Protein AF-A0A9D3M7L4-F1 (afdb_monomer_lite)

Organism: Anguilla anguilla (NCBI:txid7936)

InterPro domains:
  IPR022189 Smoothelin [PF12510] (7-40)
  IPR022189 Smoothelin [PF12510] (75-118)

Secondary structure (DSSP, 8-state):
---HHHHTS-HHHHHHHHHH---HHHHHHHHHHHHHHHHHHHHHHHHHHHHHS-HHHHHHHHHHHHHHHHHHHHHHHHHHHHHH---HHHHHHHHHH--SHHHHHHHHHHHHHHHHHHHHHHHHHHHTS-----------------------------------------

Structure (mmCIF, N/CA/C/O backbone):
data_AF-A0A9D3M7L4-F1
#
_entry.id   AF-A0A9D3M7L4-F1
#
loop_
_atom_site.group_PDB
_atom_site.id
_atom_site.type_symbol
_atom_site.label_atom_id
_atom_site.label_alt_id
_atom_site.label_comp_id
_atom_site.label_asym_id
_atom_site.label_entity_id
_atom_site.label_seq_id
_atom_site.pdbx_PDB_ins_code
_atom_site.Cartn_x
_atom_site.Cartn_y
_atom_site.Cartn_z
_atom_site.occupancy
_atom_site.B_iso_or_equiv
_atom_site.auth_seq_id
_atom_site.auth_comp_id
_atom_site.auth_asym_id
_atom_site.auth_atom_id
_atom_site.pdbx_PDB_model_num
ATOM 1 N N . MET A 1 1 ? 33.154 2.408 -15.563 1.00 47.94 1 MET A N 1
ATOM 2 C CA . MET A 1 1 ? 33.378 3.255 -16.744 1.00 47.94 1 MET A CA 1
ATOM 3 C C . MET A 1 1 ? 32.607 2.591 -17.864 1.00 47.94 1 MET A C 1
ATOM 5 O O . MET A 1 1 ? 33.045 1.561 -18.357 1.00 47.94 1 MET A O 1
ATOM 9 N N . SER A 1 2 ? 31.382 3.044 -18.106 1.00 57.06 2 SER A N 1
ATOM 10 C CA . SER A 1 2 ? 30.660 2.748 -19.344 1.00 57.06 2 SER A CA 1
ATOM 11 C C . SER A 1 2 ? 31.462 3.372 -20.483 1.00 57.06 2 SER A C 1
ATOM 13 O O . SER A 1 2 ? 31.894 4.511 -20.346 1.00 57.06 2 SER A O 1
ATOM 15 N N . ASP A 1 3 ? 31.718 2.643 -21.566 1.00 64.19 3 ASP A N 1
ATOM 16 C CA . ASP A 1 3 ? 32.414 3.234 -22.709 1.00 64.19 3 ASP A CA 1
ATOM 17 C C . ASP A 1 3 ? 31.519 4.310 -23.335 1.00 64.19 3 ASP A C 1
ATOM 19 O O . ASP A 1 3 ? 30.519 3.977 -23.980 1.00 64.19 3 ASP A O 1
ATOM 23 N N . GLU A 1 4 ? 31.894 5.590 -23.192 1.00 76.94 4 GLU A N 1
ATOM 24 C CA . GLU A 1 4 ? 31.171 6.735 -23.779 1.00 76.94 4 GLU A CA 1
ATOM 25 C C . GLU A 1 4 ? 30.876 6.551 -25.279 1.00 76.94 4 GLU A C 1
ATOM 27 O O . GLU A 1 4 ? 29.915 7.112 -25.806 1.00 76.94 4 GLU A O 1
ATOM 32 N N . ARG A 1 5 ? 31.674 5.727 -25.971 1.00 85.00 5 ARG A N 1
ATOM 33 C CA . ARG A 1 5 ? 31.511 5.380 -27.388 1.00 85.00 5 ARG A CA 1
ATOM 34 C C . ARG A 1 5 ? 30.118 4.831 -27.722 1.00 85.00 5 ARG A C 1
ATOM 36 O O . ARG A 1 5 ? 29.642 5.074 -28.828 1.00 85.00 5 ARG A O 1
ATOM 43 N N . TYR A 1 6 ? 29.475 4.097 -26.811 1.00 89.25 6 TYR A N 1
ATOM 44 C CA . TYR A 1 6 ? 28.159 3.488 -27.056 1.00 89.25 6 TYR A CA 1
ATOM 45 C C . TYR A 1 6 ? 26.996 4.317 -26.512 1.00 89.25 6 TYR A C 1
ATOM 47 O O . TYR A 1 6 ? 25.873 4.155 -26.982 1.00 89.25 6 TYR A O 1
ATOM 55 N N . SER A 1 7 ? 27.256 5.222 -25.567 1.00 87.19 7 SER A N 1
ATOM 56 C CA . SER A 1 7 ? 26.228 6.044 -24.914 1.00 87.19 7 SER A CA 1
ATOM 57 C C . SER A 1 7 ? 25.561 7.052 -25.855 1.00 87.19 7 SER A C 1
ATOM 59 O O . SER A 1 7 ? 24.434 7.461 -25.608 1.00 87.19 7 SER A O 1
ATOM 61 N N . ALA A 1 8 ? 26.229 7.451 -26.942 1.00 88.81 8 ALA A N 1
ATOM 62 C CA . ALA A 1 8 ? 25.680 8.388 -27.928 1.00 88.81 8 ALA A CA 1
ATOM 63 C C . ALA A 1 8 ? 24.817 7.722 -29.020 1.00 88.81 8 ALA A C 1
ATOM 65 O O . ALA A 1 8 ? 24.271 8.419 -29.875 1.00 88.81 8 ALA A O 1
ATOM 66 N N . LEU A 1 9 ? 24.732 6.387 -29.037 1.00 93.94 9 LEU A N 1
ATOM 67 C CA . LEU A 1 9 ? 24.005 5.636 -30.059 1.00 93.94 9 LEU A CA 1
ATOM 68 C C . LEU A 1 9 ? 22.580 5.320 -29.605 1.00 93.94 9 LEU A C 1
ATOM 70 O O . LEU A 1 9 ? 22.318 5.067 -28.432 1.00 93.94 9 LEU A O 1
ATOM 74 N N . ASP A 1 10 ? 21.658 5.282 -30.563 1.00 94.69 10 ASP A N 1
ATOM 75 C CA . ASP A 1 10 ? 20.288 4.849 -30.324 1.00 94.69 10 ASP A CA 1
ATOM 76 C C . ASP A 1 10 ? 20.190 3.319 -30.222 1.00 94.69 10 ASP A C 1
ATOM 78 O O . ASP A 1 10 ? 21.065 2.565 -30.665 1.00 94.69 10 ASP A O 1
ATOM 82 N N . GLU A 1 11 ? 19.079 2.837 -29.663 1.00 94.50 11 GLU A N 1
ATOM 83 C CA . GLU A 1 11 ? 18.915 1.409 -29.404 1.00 94.50 11 GLU A CA 1
ATOM 84 C C . GLU A 1 11 ? 18.973 0.558 -30.684 1.00 94.50 11 GLU A C 1
ATOM 86 O O . GLU A 1 11 ? 19.488 -0.563 -30.655 1.00 94.50 11 GLU A O 1
ATOM 91 N N . SER A 1 12 ? 18.471 1.067 -31.813 1.00 96.19 12 SER A N 1
ATOM 92 C CA . SER A 1 12 ? 18.477 0.311 -33.067 1.00 96.19 12 SER A CA 1
ATOM 93 C C . SER A 1 12 ? 19.896 0.156 -33.623 1.00 96.19 12 SER A C 1
ATOM 95 O O . SER A 1 12 ? 20.295 -0.957 -33.975 1.00 96.19 12 SER A O 1
ATOM 97 N N . SER A 1 13 ? 20.702 1.223 -33.588 1.00 96.62 13 SER A N 1
ATOM 98 C CA . SER A 1 13 ? 22.117 1.175 -33.972 1.00 96.62 13 SER A CA 1
ATOM 99 C C . SER A 1 13 ? 22.931 0.252 -33.068 1.00 96.62 13 SER A C 1
ATOM 101 O O . SER A 1 13 ? 23.752 -0.516 -33.568 1.00 96.62 13 SER A O 1
ATOM 103 N N . LEU A 1 14 ? 22.679 0.259 -31.754 1.00 96.06 14 LEU A N 1
ATOM 104 C CA . LEU A 1 14 ? 23.355 -0.643 -30.815 1.00 96.06 14 LEU A CA 1
ATOM 105 C C . LEU A 1 14 ? 23.025 -2.118 -31.074 1.00 96.06 14 LEU A C 1
ATOM 107 O O . LEU A 1 14 ? 23.909 -2.965 -30.964 1.00 96.06 14 LEU A O 1
ATOM 111 N N . ARG A 1 15 ? 21.779 -2.445 -31.442 1.00 96.44 15 ARG A N 1
ATOM 112 C CA . ARG A 1 15 ? 21.391 -3.819 -31.813 1.00 96.44 15 ARG A CA 1
ATOM 113 C C . ARG A 1 15 ? 22.057 -4.267 -33.113 1.00 96.44 15 ARG A C 1
ATOM 115 O O . ARG A 1 15 ? 22.611 -5.358 -33.153 1.00 96.44 15 ARG A O 1
ATOM 122 N N . ASN A 1 16 ? 22.078 -3.402 -34.126 1.00 97.06 16 ASN A N 1
ATOM 123 C CA . ASN A 1 16 ? 22.753 -3.695 -35.393 1.00 97.06 16 ASN A CA 1
ATOM 124 C C . ASN A 1 16 ? 24.259 -3.913 -35.192 1.00 97.06 16 ASN A C 1
ATOM 126 O O . ASN A 1 16 ? 24.840 -4.824 -35.778 1.00 97.06 16 ASN A O 1
ATOM 130 N N . LEU A 1 17 ? 24.889 -3.105 -34.332 1.00 95.44 17 LEU A N 1
ATOM 131 C CA . LEU A 1 17 ? 26.289 -3.288 -33.968 1.00 95.44 17 LEU A CA 1
ATOM 132 C C . LEU A 1 17 ? 26.498 -4.619 -33.231 1.00 95.44 17 LEU A C 1
ATOM 134 O O . LEU A 1 17 ? 27.399 -5.373 -33.580 1.00 95.44 17 LEU A O 1
ATOM 138 N N . LEU A 1 18 ? 25.620 -4.949 -32.275 1.00 96.00 18 LEU A N 1
ATOM 139 C CA . LEU A 1 18 ? 25.677 -6.196 -31.506 1.00 96.00 18 LEU A CA 1
ATOM 140 C C . LEU A 1 18 ? 25.629 -7.455 -32.385 1.00 96.00 18 LEU A C 1
ATOM 142 O O . LEU A 1 18 ? 26.256 -8.458 -32.032 1.00 96.00 18 LEU A O 1
ATOM 146 N N . ASP A 1 19 ? 24.883 -7.409 -33.488 1.00 96.31 19 ASP A N 1
ATOM 147 C CA . ASP A 1 19 ? 24.749 -8.519 -34.435 1.00 96.31 19 ASP A CA 1
ATOM 148 C C . ASP A 1 19 ? 26.010 -8.711 -35.298 1.00 96.31 19 ASP A C 1
ATOM 150 O O . ASP A 1 19 ? 26.300 -9.830 -35.722 1.00 96.31 19 ASP A O 1
ATOM 154 N N . GLY A 1 20 ? 26.788 -7.644 -35.520 1.00 95.00 20 GLY A N 1
ATOM 155 C CA . GLY A 1 20 ? 28.053 -7.672 -36.266 1.00 95.00 20 GLY A CA 1
ATOM 156 C C . GLY A 1 20 ? 29.316 -7.860 -35.412 1.00 95.00 20 GLY A C 1
ATOM 157 O O . GLY A 1 20 ? 30.380 -8.151 -35.959 1.00 95.00 20 GLY A O 1
ATOM 158 N N . THR A 1 21 ? 29.234 -7.699 -34.088 1.00 95.88 21 THR A N 1
ATOM 159 C CA . THR A 1 21 ? 30.394 -7.781 -33.186 1.00 95.88 21 THR A CA 1
ATOM 160 C C . THR A 1 21 ? 30.772 -9.227 -32.852 1.00 95.88 21 THR A C 1
ATOM 162 O O . THR A 1 21 ? 30.010 -9.965 -32.222 1.00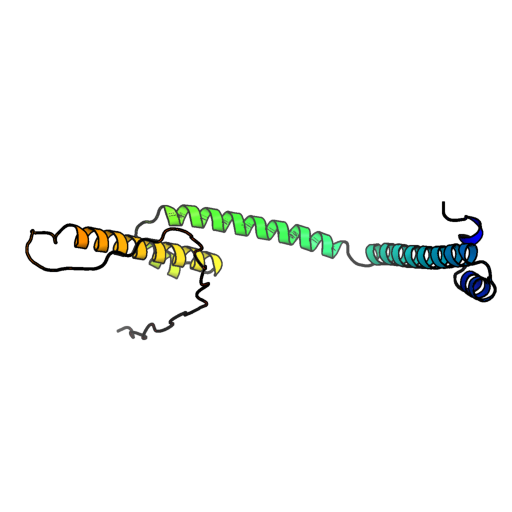 95.88 21 THR A O 1
ATOM 165 N N . VAL A 1 22 ? 32.001 -9.608 -33.214 1.00 95.06 22 VAL A N 1
ATOM 166 C CA . VAL A 1 22 ? 32.591 -10.924 -32.905 1.00 95.06 22 VAL A CA 1
ATOM 167 C C . VAL A 1 22 ? 33.313 -10.927 -31.553 1.00 95.06 22 VAL A C 1
ATOM 169 O O . VAL A 1 22 ? 33.321 -11.951 -30.869 1.00 95.06 22 VAL A O 1
ATOM 172 N N . ASP A 1 23 ? 33.895 -9.793 -31.152 1.00 96.44 23 ASP A N 1
ATOM 173 C CA . ASP A 1 23 ? 34.623 -9.675 -29.889 1.00 96.44 23 ASP A CA 1
ATOM 174 C C . ASP A 1 23 ? 33.687 -9.793 -28.676 1.00 96.44 23 ASP A C 1
ATOM 176 O O . ASP A 1 23 ? 32.649 -9.135 -28.584 1.00 96.44 23 ASP A O 1
ATOM 180 N N . MET A 1 24 ? 34.037 -10.664 -27.730 1.00 95.25 24 MET A N 1
ATOM 181 C CA . MET A 1 24 ? 33.144 -11.009 -26.621 1.00 95.25 24 MET A CA 1
ATOM 182 C C . MET A 1 24 ? 33.047 -9.910 -25.562 1.00 95.25 24 MET A C 1
ATOM 184 O O . MET A 1 24 ? 31.980 -9.761 -24.950 1.00 95.25 24 MET A O 1
ATOM 188 N N . ASP A 1 25 ? 34.117 -9.142 -25.364 1.00 93.81 25 ASP A N 1
ATOM 189 C CA . ASP A 1 25 ? 34.154 -8.045 -24.401 1.00 93.81 25 ASP A CA 1
ATOM 190 C C . ASP A 1 25 ? 33.401 -6.831 -24.954 1.00 93.81 25 ASP A C 1
ATOM 192 O O . ASP A 1 25 ? 32.509 -6.300 -24.287 1.00 93.81 25 ASP A O 1
ATOM 196 N N . GLU A 1 26 ? 33.617 -6.486 -26.224 1.00 93.69 26 GLU A N 1
ATOM 197 C CA . GLU A 1 26 ? 32.849 -5.471 -26.947 1.00 93.69 26 GLU A CA 1
ATOM 198 C C . GLU A 1 26 ? 31.353 -5.833 -26.973 1.00 93.69 26 GLU A C 1
ATOM 200 O O . GLU A 1 26 ? 30.489 -5.014 -26.647 1.00 93.69 26 GLU A O 1
ATOM 205 N N . ARG A 1 27 ? 31.015 -7.108 -27.210 1.00 96.25 27 ARG A N 1
ATOM 206 C CA . ARG A 1 27 ? 29.628 -7.596 -27.158 1.00 96.25 27 ARG A CA 1
ATOM 207 C C . ARG A 1 27 ? 29.019 -7.515 -25.753 1.00 96.25 27 ARG A C 1
ATOM 209 O O . ARG A 1 27 ? 27.798 -7.400 -25.610 1.00 96.25 27 ARG A O 1
ATOM 216 N N . ARG A 1 28 ? 29.816 -7.607 -24.683 1.00 95.62 28 ARG A N 1
ATOM 217 C CA . ARG A 1 28 ? 29.350 -7.382 -23.300 1.00 95.62 28 ARG A CA 1
ATOM 218 C C . ARG A 1 28 ? 29.087 -5.896 -23.049 1.00 95.62 28 ARG A C 1
ATOM 220 O O . ARG A 1 28 ? 28.080 -5.571 -22.411 1.00 95.62 28 ARG A O 1
ATOM 227 N N . LEU A 1 29 ? 29.940 -5.019 -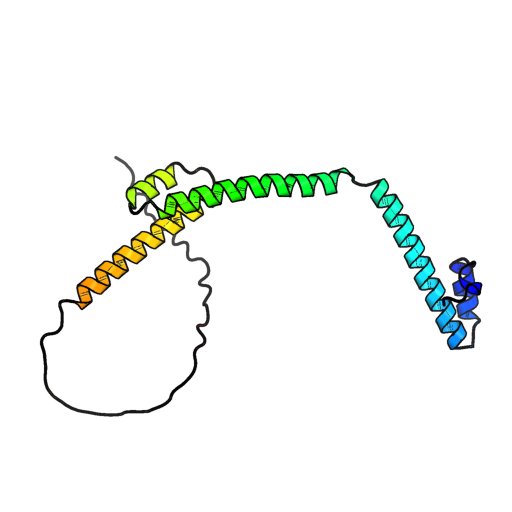23.566 1.00 94.75 29 LEU A N 1
ATOM 228 C CA . LEU A 1 29 ? 29.810 -3.568 -23.435 1.00 94.75 29 LEU A CA 1
ATOM 229 C C . LEU A 1 29 ? 28.564 -3.056 -24.162 1.00 94.75 29 LEU A C 1
ATOM 231 O O . LEU A 1 29 ? 27.725 -2.410 -23.537 1.00 94.75 29 LEU A O 1
ATOM 235 N N . ILE A 1 30 ? 28.347 -3.474 -25.412 1.00 95.50 30 ILE A N 1
ATOM 236 C CA . ILE A 1 30 ? 27.163 -3.093 -26.199 1.00 95.50 30 ILE A CA 1
ATOM 237 C C . ILE A 1 30 ? 25.865 -3.555 -25.516 1.00 95.50 30 ILE A C 1
ATOM 239 O O . ILE A 1 30 ? 24.906 -2.794 -25.408 1.00 95.50 30 ILE A O 1
ATOM 243 N N . ARG A 1 31 ? 25.819 -4.782 -24.969 1.00 96.12 31 ARG A N 1
ATOM 244 C CA . ARG A 1 31 ? 24.646 -5.243 -24.197 1.00 96.12 31 ARG A CA 1
ATOM 245 C C . ARG A 1 31 ? 24.399 -4.419 -22.939 1.00 96.12 31 ARG A C 1
ATOM 247 O O . ARG A 1 31 ? 23.243 -4.244 -22.557 1.00 96.12 31 ARG A O 1
ATOM 254 N N . SER A 1 32 ? 25.464 -3.992 -22.267 1.00 95.50 32 SER A N 1
ATOM 255 C CA . SER A 1 32 ? 25.362 -3.152 -21.072 1.00 95.50 32 SER A CA 1
ATOM 256 C C . SER A 1 32 ? 24.795 -1.784 -21.440 1.00 95.50 32 SER A C 1
ATOM 258 O O . SER A 1 32 ? 23.808 -1.380 -20.834 1.00 95.50 32 SER A O 1
ATOM 260 N N . ALA A 1 33 ? 25.306 -1.169 -22.511 1.00 95.12 33 ALA A N 1
ATOM 261 C CA . ALA A 1 33 ? 24.805 0.097 -23.042 1.00 95.12 33 ALA A CA 1
ATOM 262 C C . ALA A 1 33 ? 23.315 0.025 -23.426 1.00 95.12 33 ALA A C 1
ATOM 264 O O . ALA A 1 33 ? 22.543 0.894 -23.043 1.00 95.12 33 ALA A O 1
ATOM 265 N N . ILE A 1 34 ? 22.861 -1.055 -24.083 1.00 95.88 34 ILE A N 1
ATOM 266 C CA . ILE A 1 34 ? 21.430 -1.245 -24.407 1.00 95.88 34 ILE A CA 1
ATOM 267 C C . ILE A 1 34 ? 20.567 -1.315 -23.138 1.00 95.88 34 ILE A C 1
ATOM 269 O O . ILE A 1 34 ? 19.470 -0.762 -23.094 1.00 95.88 34 ILE A O 1
ATOM 273 N N . ARG A 1 35 ? 21.024 -2.026 -22.099 1.00 96.06 35 ARG A N 1
ATOM 274 C CA . ARG A 1 35 ? 20.276 -2.139 -20.834 1.00 96.06 35 ARG A CA 1
ATOM 275 C C . ARG A 1 35 ? 20.214 -0.809 -20.094 1.00 96.06 35 ARG A C 1
ATOM 277 O O . ARG A 1 35 ? 19.183 -0.517 -19.502 1.00 96.06 35 ARG A O 1
ATOM 284 N N . GLU A 1 36 ? 21.307 -0.059 -20.102 1.00 93.81 36 GLU A N 1
ATOM 285 C CA . GLU A 1 36 ? 21.399 1.260 -19.479 1.00 93.81 36 GLU A CA 1
ATOM 286 C C . GLU A 1 36 ? 20.492 2.264 -20.192 1.00 93.81 36 GLU A C 1
ATOM 288 O O . GLU A 1 36 ? 19.649 2.868 -19.539 1.00 93.81 36 GLU A O 1
ATOM 293 N N . LEU A 1 37 ? 20.537 2.312 -21.527 1.00 94.44 37 LEU A N 1
ATOM 294 C CA . LEU A 1 37 ? 19.663 3.159 -22.339 1.00 94.44 37 LEU A CA 1
ATOM 295 C C . LEU A 1 37 ? 18.174 2.878 -22.074 1.00 94.44 37 LEU A C 1
ATOM 297 O O . LEU A 1 37 ? 17.387 3.801 -21.888 1.00 94.44 37 LEU A O 1
ATOM 301 N N . ARG A 1 38 ? 17.772 1.601 -21.996 1.00 94.94 38 ARG A N 1
ATOM 302 C CA . ARG A 1 38 ? 16.382 1.233 -21.664 1.00 94.94 38 ARG A CA 1
ATOM 303 C C . ARG A 1 38 ? 15.972 1.661 -20.259 1.00 94.94 38 ARG A C 1
ATOM 305 O O . ARG A 1 38 ? 14.842 2.100 -20.082 1.00 94.94 38 ARG A O 1
ATOM 312 N N . ARG A 1 39 ? 16.869 1.517 -19.277 1.00 94.06 39 ARG A N 1
ATOM 313 C CA . ARG A 1 39 ? 16.620 1.970 -17.900 1.00 94.06 39 ARG A CA 1
ATOM 314 C C . ARG A 1 39 ? 16.447 3.482 -17.850 1.00 94.06 39 ARG A C 1
ATOM 316 O O . ARG A 1 39 ? 15.505 3.947 -17.233 1.00 94.06 39 ARG A O 1
ATOM 323 N N . GLU A 1 40 ? 17.304 4.232 -18.536 1.00 91.88 40 GLU A N 1
ATOM 324 C CA . GLU A 1 40 ? 17.217 5.692 -18.578 1.00 91.88 40 GLU A CA 1
ATOM 325 C C . GLU A 1 40 ? 15.907 6.173 -19.221 1.00 91.88 40 GLU A C 1
ATOM 327 O O . GLU A 1 40 ? 15.268 7.092 -18.706 1.00 91.88 40 GLU A O 1
ATOM 332 N N . ILE A 1 41 ? 15.461 5.518 -20.300 1.00 93.50 41 ILE A N 1
ATOM 333 C CA . ILE A 1 41 ? 14.155 5.788 -20.919 1.00 93.50 41 ILE A CA 1
ATOM 334 C C . ILE A 1 41 ? 13.021 5.510 -19.923 1.00 93.50 41 ILE A C 1
ATOM 336 O O . ILE A 1 41 ? 12.167 6.372 -19.724 1.00 93.50 41 ILE A O 1
ATOM 340 N N . GLU A 1 42 ? 13.028 4.350 -19.263 1.00 92.88 42 GLU A N 1
ATOM 341 C CA . GLU A 1 42 ? 12.012 3.976 -18.270 1.00 92.88 42 GLU A CA 1
ATOM 342 C C . GLU A 1 42 ? 11.984 4.947 -17.077 1.00 92.88 42 GLU A C 1
ATOM 344 O O . GLU A 1 42 ? 10.912 5.387 -16.664 1.00 92.88 42 GLU A O 1
ATOM 349 N N . ASP A 1 43 ? 13.147 5.352 -16.564 1.00 90.00 43 ASP A N 1
ATOM 350 C CA . ASP A 1 43 ? 13.270 6.302 -15.455 1.00 90.00 43 ASP A CA 1
ATOM 351 C C . ASP A 1 43 ? 12.764 7.699 -15.850 1.00 90.00 43 ASP A C 1
ATOM 353 O O . ASP A 1 43 ? 12.055 8.361 -15.083 1.00 90.00 43 ASP A O 1
ATOM 357 N N . MET A 1 44 ? 13.078 8.152 -17.065 1.00 89.12 44 MET A N 1
ATOM 358 C CA . MET A 1 44 ? 12.591 9.423 -17.599 1.00 89.12 44 MET A CA 1
ATOM 359 C C . MET A 1 44 ? 11.072 9.395 -17.805 1.00 89.12 44 MET A C 1
ATOM 361 O O . MET A 1 44 ? 10.374 10.328 -17.396 1.00 89.12 44 MET A O 1
ATOM 365 N N . GLU A 1 45 ? 10.536 8.313 -18.371 1.00 88.69 45 GLU A N 1
ATOM 366 C CA . GLU A 1 45 ? 9.096 8.089 -18.520 1.00 88.69 45 GLU A CA 1
ATOM 367 C C . GLU A 1 45 ? 8.390 8.030 -17.162 1.00 88.69 45 GLU A C 1
ATOM 369 O O . GLU A 1 45 ? 7.348 8.666 -16.977 1.00 88.69 45 GLU A O 1
ATOM 374 N N . ALA A 1 46 ? 8.973 7.344 -16.178 1.00 86.31 46 ALA A N 1
ATOM 375 C CA . ALA A 1 46 ? 8.465 7.278 -14.815 1.00 86.31 46 ALA A CA 1
ATOM 376 C C . ALA A 1 46 ? 8.480 8.654 -14.138 1.00 86.31 46 ALA A C 1
ATOM 378 O O . ALA A 1 46 ? 7.507 9.021 -13.477 1.00 86.31 46 ALA A O 1
ATOM 379 N N . ALA A 1 47 ? 9.523 9.463 -14.336 1.00 86.25 47 ALA A N 1
ATOM 380 C CA . ALA A 1 47 ? 9.592 10.826 -13.813 1.00 86.25 47 ALA A CA 1
ATOM 381 C C . ALA A 1 47 ? 8.537 11.745 -14.453 1.00 86.25 47 ALA A C 1
ATOM 383 O O . ALA A 1 47 ? 7.910 12.555 -13.762 1.00 86.25 47 ALA A O 1
ATOM 384 N N . LEU A 1 48 ? 8.297 11.612 -15.760 1.00 82.88 48 LEU A N 1
ATOM 385 C CA . LEU A 1 48 ? 7.245 12.349 -16.465 1.00 82.88 48 LEU A CA 1
ATOM 386 C C . LEU A 1 48 ? 5.845 11.884 -16.039 1.00 82.88 48 LEU A C 1
ATOM 388 O O . LEU A 1 48 ? 4.972 12.716 -15.791 1.00 82.88 48 LEU A O 1
ATOM 392 N N . SER A 1 49 ? 5.640 10.575 -15.889 1.00 79.06 49 SER A N 1
ATOM 393 C CA . SER A 1 49 ? 4.391 9.973 -15.413 1.00 79.06 49 SER A CA 1
ATOM 394 C C . SER A 1 49 ? 4.100 10.352 -13.961 1.00 79.06 49 SER A C 1
ATOM 396 O O . SER A 1 49 ? 2.986 10.759 -13.649 1.00 79.06 49 SER A O 1
ATOM 398 N N . SER A 1 50 ? 5.110 10.348 -13.089 1.00 71.06 50 SER A N 1
ATOM 399 C CA . SER A 1 50 ? 5.021 10.805 -11.696 1.00 71.06 50 SER A CA 1
ATOM 400 C C . SER A 1 50 ? 4.588 12.275 -11.604 1.00 71.06 50 SER A C 1
ATOM 402 O O . SER A 1 50 ? 3.694 12.623 -10.832 1.00 71.06 50 SER A O 1
ATOM 404 N N . LYS A 1 51 ? 5.119 13.144 -12.477 1.00 66.31 51 LYS A N 1
ATOM 405 C CA . LYS A 1 51 ? 4.693 14.553 -12.572 1.00 66.31 51 LYS A CA 1
ATOM 406 C C . LYS A 1 51 ? 3.270 14.719 -13.120 1.00 66.31 51 LYS A C 1
ATOM 408 O O . LYS A 1 51 ? 2.581 15.665 -12.746 1.00 66.31 51 LYS A O 1
ATOM 413 N N . ARG A 1 52 ? 2.813 13.814 -13.993 1.00 65.69 52 ARG A N 1
ATOM 414 C CA . ARG A 1 52 ? 1.468 13.849 -14.600 1.00 65.69 52 ARG A CA 1
ATOM 415 C C . ARG A 1 52 ? 0.404 13.135 -13.762 1.00 65.69 52 ARG A C 1
ATOM 417 O O . ARG A 1 52 ? -0.782 13.430 -13.891 1.00 65.69 52 ARG A O 1
ATOM 424 N N . PHE A 1 53 ? 0.812 12.218 -12.892 1.00 57.69 53 PHE A N 1
ATOM 425 C CA . PHE A 1 53 ? -0.052 11.345 -12.117 1.00 57.69 53 PHE A CA 1
ATOM 426 C C . PHE A 1 53 ? 0.408 11.358 -10.649 1.00 57.69 53 PHE A C 1
ATOM 428 O O . PHE A 1 53 ? 1.105 10.459 -10.195 1.00 57.69 53 PHE A O 1
ATOM 435 N N . ARG A 1 54 ? -0.156 12.312 -9.884 1.00 60.00 54 ARG A N 1
ATOM 436 C CA . ARG A 1 54 ? -0.437 12.256 -8.425 1.00 60.00 54 ARG A CA 1
ATOM 437 C C . ARG A 1 54 ? 0.518 13.000 -7.459 1.00 60.00 54 ARG A C 1
ATOM 439 O O . ARG A 1 54 ? 1.208 12.354 -6.678 1.00 60.00 54 ARG A O 1
ATOM 446 N N . PRO A 1 55 ? 0.305 14.310 -7.241 1.00 55.88 55 PRO A N 1
ATOM 447 C CA . PRO A 1 55 ? 0.452 14.883 -5.894 1.00 55.88 55 PRO A CA 1
ATOM 448 C C . PRO A 1 55 ? -0.618 14.342 -4.913 1.00 55.88 55 PRO A C 1
ATOM 450 O O . PRO A 1 55 ? -0.414 14.290 -3.704 1.00 55.88 55 PRO A O 1
ATOM 453 N N . ALA A 1 56 ? -1.762 13.867 -5.422 1.00 54.47 56 ALA A N 1
ATOM 454 C CA . ALA A 1 56 ? -2.906 13.464 -4.599 1.00 54.47 56 ALA A CA 1
ATOM 455 C C . ALA A 1 56 ? -2.761 12.105 -3.877 1.00 54.47 56 ALA A C 1
ATOM 457 O O . ALA A 1 56 ? -3.390 11.917 -2.843 1.00 54.47 56 ALA A O 1
ATOM 458 N N . ARG A 1 57 ? -1.959 11.149 -4.385 1.00 54.59 57 ARG A N 1
ATOM 459 C CA . ARG A 1 57 ? -1.773 9.831 -3.724 1.00 54.59 57 ARG A CA 1
ATOM 460 C C . ARG A 1 57 ? -0.812 9.902 -2.538 1.00 54.59 57 ARG A C 1
ATOM 462 O O . ARG A 1 57 ? -1.065 9.263 -1.528 1.00 54.59 57 ARG A O 1
ATOM 469 N N . GLN A 1 58 ? 0.243 10.710 -2.640 1.00 56.97 58 GLN A N 1
ATOM 470 C CA . GLN A 1 58 ? 1.165 10.947 -1.525 1.00 56.97 58 GLN A CA 1
ATOM 471 C C . GLN A 1 58 ? 0.493 11.762 -0.411 1.00 56.97 58 GLN A C 1
ATOM 473 O O . GLN A 1 58 ? 0.668 11.459 0.764 1.00 56.97 58 GLN A O 1
ATOM 478 N N . HIS A 1 59 ? -0.351 12.736 -0.772 1.00 57.66 59 HIS A N 1
ATOM 479 C CA . HIS A 1 59 ? -1.166 13.465 0.200 1.00 57.66 59 HIS A CA 1
ATOM 480 C C . HIS A 1 59 ? -2.232 12.580 0.869 1.00 57.66 59 HIS A C 1
ATOM 482 O O . HIS A 1 59 ? -2.538 12.786 2.039 1.00 57.66 59 HIS A O 1
ATOM 488 N N . LEU A 1 60 ? -2.785 11.589 0.155 1.00 58.50 60 LEU A N 1
ATOM 489 C CA . LEU A 1 60 ? -3.736 10.637 0.732 1.00 58.50 60 LEU A CA 1
ATOM 490 C C . LEU A 1 60 ? -3.066 9.739 1.781 1.00 58.50 60 LEU A C 1
ATOM 492 O O . LEU A 1 60 ? -3.571 9.684 2.893 1.00 58.50 60 LEU A O 1
ATOM 496 N N . HIS A 1 61 ? -1.897 9.158 1.484 1.00 59.00 61 HIS A N 1
ATOM 497 C CA . HIS A 1 61 ? -1.132 8.370 2.464 1.00 59.00 61 HIS A CA 1
ATOM 498 C C . HIS A 1 61 ? -0.780 9.186 3.719 1.00 59.00 61 HIS A C 1
ATOM 500 O O . HIS A 1 61 ? -1.072 8.762 4.831 1.00 59.00 61 HIS A O 1
ATOM 506 N N . LEU A 1 62 ? -0.262 10.413 3.559 1.00 60.16 62 LEU A N 1
ATOM 507 C CA . LEU A 1 62 ? 0.026 11.290 4.706 1.00 60.16 62 LEU A CA 1
ATOM 508 C C . LEU A 1 62 ? -1.229 11.688 5.505 1.00 60.16 62 LEU A C 1
ATOM 510 O O . LEU A 1 62 ? -1.126 12.037 6.683 1.00 60.16 62 LEU A O 1
ATOM 514 N N . ARG A 1 63 ? -2.403 11.725 4.865 1.00 59.91 63 ARG A N 1
ATOM 515 C CA . ARG A 1 63 ? -3.681 12.037 5.517 1.00 59.91 63 ARG A CA 1
ATOM 516 C C . ARG A 1 63 ? -4.225 10.821 6.268 1.00 59.91 63 ARG A C 1
ATOM 518 O O . ARG A 1 63 ? -4.656 10.981 7.406 1.00 59.91 63 ARG A O 1
ATOM 525 N N . GLU A 1 64 ? -4.144 9.637 5.670 1.00 61.94 64 GLU A N 1
ATOM 526 C CA . GLU A 1 64 ? -4.507 8.359 6.294 1.00 61.94 64 GLU A CA 1
ATOM 527 C C . GLU A 1 64 ? -3.637 8.085 7.528 1.00 61.94 64 GLU A C 1
ATOM 529 O O . GLU A 1 64 ? -4.168 7.742 8.582 1.00 61.94 64 GLU A O 1
ATOM 534 N N . ASP A 1 65 ? -2.332 8.369 7.462 1.00 61.69 65 ASP A N 1
ATOM 535 C CA . ASP A 1 65 ? -1.427 8.229 8.609 1.00 61.69 65 ASP A CA 1
ATOM 536 C C . ASP A 1 65 ? -1.842 9.113 9.797 1.00 61.69 65 ASP A C 1
ATOM 538 O O . ASP A 1 65 ? -1.665 8.729 10.954 1.00 61.69 65 ASP A O 1
ATOM 542 N N . LYS A 1 66 ? -2.407 10.300 9.541 1.00 64.31 66 LYS A N 1
ATOM 543 C CA . LYS A 1 66 ? -2.881 11.215 10.594 1.00 64.31 66 LYS A CA 1
ATOM 544 C C . LYS A 1 66 ? -4.204 10.761 11.206 1.00 64.31 66 LYS A C 1
ATOM 546 O O . LYS A 1 66 ? -4.358 10.835 12.422 1.00 64.31 66 LYS A O 1
ATOM 551 N N . GLU A 1 67 ? -5.148 10.290 10.393 1.00 65.31 67 GLU A N 1
ATOM 552 C CA . GLU A 1 67 ? -6.424 9.752 10.889 1.00 65.31 67 GLU A CA 1
ATOM 553 C C . GLU A 1 67 ? 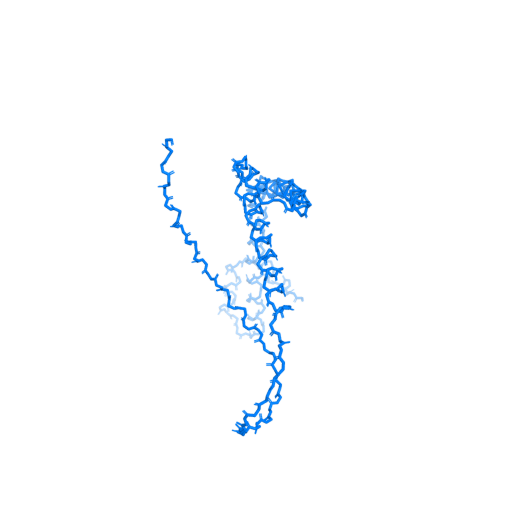-6.196 8.460 11.699 1.00 65.31 67 GLU A C 1
ATOM 555 O O . GLU A 1 67 ? -6.777 8.292 12.774 1.00 65.31 67 GLU A O 1
ATOM 560 N N . ASN A 1 68 ? -5.263 7.605 11.267 1.00 68.31 68 ASN A N 1
ATOM 561 C CA . ASN A 1 68 ? -4.913 6.374 11.976 1.00 68.31 68 ASN A CA 1
ATOM 562 C C . ASN A 1 68 ? -4.227 6.646 13.330 1.00 68.31 68 ASN A C 1
ATOM 564 O O . ASN A 1 68 ? -4.491 5.961 14.318 1.00 68.31 68 ASN A O 1
ATOM 568 N N . GLN A 1 69 ? -3.400 7.695 13.412 1.00 71.62 69 GLN A N 1
ATOM 569 C CA . GLN A 1 69 ? -2.806 8.135 14.679 1.00 71.62 69 GLN A CA 1
ATOM 570 C C . GLN A 1 69 ? -3.870 8.579 15.689 1.00 71.62 69 GLN A C 1
ATOM 572 O O . GLN A 1 69 ? -3.827 8.152 16.841 1.00 71.62 69 GLN A O 1
ATOM 577 N N . LEU A 1 70 ? -4.857 9.376 15.275 1.00 69.75 70 LEU A N 1
ATOM 578 C CA . LEU A 1 70 ? -5.921 9.831 16.178 1.00 69.75 70 LEU A CA 1
ATOM 579 C C . LEU A 1 70 ? -6.779 8.667 16.696 1.00 69.75 70 LEU A C 1
ATOM 581 O O . LEU A 1 70 ? -7.082 8.616 17.889 1.00 69.75 70 LEU A O 1
ATOM 585 N N . SER A 1 71 ? -7.110 7.710 15.823 1.00 75.12 71 SER A N 1
ATOM 586 C CA . SER A 1 71 ? -7.818 6.483 16.211 1.00 75.12 71 SER A CA 1
ATOM 587 C C . SER A 1 71 ? -7.006 5.658 17.216 1.00 75.12 71 SER A C 1
ATOM 589 O O . SER A 1 71 ? -7.531 5.281 18.263 1.00 75.12 71 SER A O 1
ATOM 591 N N . SER A 1 72 ? -5.703 5.465 16.973 1.00 78.44 72 SER A N 1
ATOM 592 C CA . SER A 1 72 ? -4.831 4.714 17.888 1.00 78.44 72 SER A CA 1
ATOM 593 C C . SER A 1 72 ? -4.746 5.335 19.285 1.00 78.44 72 SER A C 1
ATOM 595 O O . SER A 1 72 ? -4.813 4.616 20.278 1.00 78.44 72 SER A O 1
ATOM 597 N N . VAL A 1 73 ? -4.686 6.667 19.379 1.00 81.12 73 VAL A N 1
ATOM 598 C CA . VAL A 1 73 ? -4.637 7.382 20.662 1.00 81.12 73 VAL A CA 1
ATOM 599 C C . VAL A 1 73 ? -5.959 7.255 21.422 1.00 81.12 73 VAL A C 1
ATOM 601 O O . VAL A 1 73 ? -5.946 7.066 22.638 1.00 81.12 73 VAL A O 1
ATOM 604 N N . SER A 1 74 ? -7.099 7.326 20.727 1.00 87.62 74 SER A N 1
ATOM 605 C CA . SER A 1 74 ? -8.417 7.095 21.339 1.00 87.62 74 SER A CA 1
ATOM 606 C C . SER A 1 74 ? -8.527 5.679 21.918 1.00 87.62 74 SER A C 1
ATOM 608 O O . SER A 1 74 ? -8.942 5.502 23.066 1.00 87.62 74 SER A O 1
ATOM 610 N N . LEU A 1 75 ? -8.076 4.671 21.161 1.00 90.81 75 LEU A N 1
ATOM 611 C CA . LEU A 1 75 ? -8.085 3.271 21.593 1.00 90.81 75 LEU A CA 1
ATOM 612 C C . LEU A 1 75 ? -7.150 3.016 22.780 1.00 90.81 75 LEU A C 1
ATOM 614 O O . LEU A 1 75 ? -7.517 2.274 23.690 1.00 90.81 75 LEU A O 1
ATOM 618 N N . ASP A 1 76 ? -5.980 3.652 22.809 1.00 92.44 76 ASP A N 1
ATOM 619 C CA . ASP A 1 76 ? -5.022 3.521 23.911 1.00 92.44 76 ASP A CA 1
ATOM 620 C C . ASP A 1 76 ? -5.575 4.122 25.215 1.00 92.44 76 ASP A C 1
ATOM 622 O O . ASP A 1 76 ? -5.534 3.498 26.279 1.00 92.44 76 ASP A O 1
ATOM 626 N N . GLN A 1 77 ? -6.230 5.287 25.126 1.00 92.75 77 GLN A N 1
ATOM 627 C CA . GLN A 1 77 ? -6.950 5.876 26.260 1.00 92.75 77 GLN A CA 1
ATOM 628 C C . GLN A 1 77 ? -8.075 4.966 26.764 1.00 92.75 77 GLN A C 1
ATOM 630 O O . GLN A 1 77 ? -8.275 4.841 27.974 1.00 92.75 77 GLN A O 1
ATOM 635 N N . LEU A 1 78 ? -8.821 4.335 25.853 1.00 92.56 78 LEU A N 1
ATOM 636 C CA . LEU A 1 78 ? -9.864 3.374 26.204 1.00 92.56 78 LEU A CA 1
ATOM 637 C C . LEU A 1 78 ? -9.275 2.142 26.893 1.00 92.56 78 LEU A C 1
ATOM 639 O O . LEU A 1 78 ? -9.775 1.743 27.941 1.00 92.56 78 LEU A O 1
ATOM 643 N N . SER A 1 79 ? -8.180 1.593 26.367 1.00 93.62 79 SER A N 1
ATOM 644 C CA . SER A 1 79 ? -7.456 0.470 26.969 1.00 93.62 79 SER A CA 1
ATOM 645 C C . SER A 1 79 ? -7.025 0.783 28.406 1.00 93.62 79 SER A C 1
ATOM 647 O O . SER A 1 79 ? -7.275 -0.008 29.315 1.00 93.62 79 SER A O 1
ATOM 649 N N . GLY A 1 80 ? -6.461 1.973 28.642 1.00 92.88 80 GLY A N 1
ATOM 650 C CA . GLY A 1 80 ? -6.090 2.422 29.987 1.00 92.88 80 GLY A CA 1
ATOM 651 C C . GLY A 1 80 ? -7.284 2.538 30.942 1.00 92.88 80 GLY A C 1
ATOM 652 O O . GLY A 1 80 ? -7.182 2.149 32.103 1.00 92.88 80 GLY A O 1
ATOM 653 N N . LYS A 1 81 ? -8.438 3.020 30.462 1.00 93.50 81 LYS A N 1
ATOM 654 C CA . LYS A 1 81 ? -9.672 3.083 31.268 1.00 93.50 81 LYS A CA 1
ATOM 655 C C . LYS A 1 81 ? -10.190 1.693 31.627 1.00 93.50 81 LYS A C 1
ATOM 657 O O . LYS A 1 81 ? -10.549 1.471 32.777 1.00 93.50 81 LYS A O 1
ATOM 662 N N . LEU A 1 82 ? -10.198 0.762 30.672 1.00 94.69 82 LEU A N 1
ATOM 663 C CA . LEU A 1 82 ? -10.692 -0.601 30.889 1.00 94.69 82 LEU A CA 1
ATOM 664 C C . LEU A 1 82 ? -9.848 -1.368 31.909 1.00 94.69 82 LEU A C 1
ATOM 666 O O . LEU A 1 82 ? -10.404 -2.131 32.685 1.00 94.69 82 LEU A O 1
ATOM 670 N N . GLN A 1 83 ? -8.537 -1.119 31.963 1.00 91.06 83 GLN A N 1
ATOM 671 C CA . GLN A 1 83 ? -7.653 -1.724 32.964 1.00 91.06 83 GLN A CA 1
ATOM 672 C C . GLN A 1 83 ? -7.996 -1.307 34.408 1.00 91.06 83 GLN A C 1
ATOM 674 O O . GLN A 1 83 ? -7.682 -2.039 35.346 1.00 91.06 83 GLN A O 1
ATOM 679 N N . ASN A 1 84 ? -8.630 -0.144 34.594 1.00 93.25 84 ASN A N 1
ATOM 680 C CA . ASN A 1 84 ? -9.038 0.352 35.910 1.00 93.25 84 ASN A CA 1
ATOM 681 C C . ASN A 1 84 ? -10.403 -0.189 36.359 1.00 93.25 84 ASN A C 1
ATOM 683 O O . ASN A 1 84 ? -10.717 -0.117 37.546 1.00 93.25 84 ASN A O 1
ATOM 687 N N . ILE A 1 85 ? -11.211 -0.711 35.434 1.00 93.00 85 ILE A N 1
ATOM 688 C CA . ILE A 1 85 ? -12.534 -1.260 35.733 1.00 93.00 85 ILE A CA 1
ATOM 689 C C . ILE A 1 85 ? -12.369 -2.735 36.104 1.00 93.00 85 ILE A C 1
ATOM 691 O O . ILE A 1 85 ? -11.899 -3.537 35.301 1.00 93.00 85 ILE A O 1
ATOM 695 N N . GLN A 1 86 ? -12.771 -3.091 37.324 1.00 91.81 86 GLN A N 1
ATOM 696 C CA . GLN A 1 86 ? -12.751 -4.471 37.838 1.00 91.81 86 GLN A CA 1
ATOM 697 C C . GLN A 1 86 ? -14.157 -5.082 37.950 1.00 91.81 86 GLN A C 1
ATOM 699 O O . GLN A 1 86 ? -14.308 -6.186 38.462 1.00 91.81 86 GLN A O 1
ATOM 704 N N . ASP A 1 87 ? -15.177 -4.367 37.476 1.00 94.25 87 ASP A N 1
ATOM 705 C CA . ASP A 1 87 ? -16.582 -4.763 37.530 1.00 94.25 87 ASP A CA 1
ATOM 706 C C . ASP A 1 87 ? -17.065 -5.226 36.138 1.00 94.25 87 ASP A C 1
ATOM 708 O O . ASP A 1 87 ? -16.956 -4.509 35.135 1.00 94.25 87 ASP A O 1
ATOM 712 N N . ILE A 1 88 ? -17.593 -6.453 36.066 1.00 92.12 88 ILE A N 1
ATOM 713 C CA . ILE A 1 88 ? -18.083 -7.070 34.826 1.00 92.12 88 ILE A CA 1
ATOM 714 C C . ILE A 1 88 ? -19.370 -6.392 34.342 1.00 92.12 88 ILE A C 1
ATOM 716 O O . ILE A 1 88 ? -19.568 -6.242 33.127 1.00 92.12 88 ILE A O 1
ATOM 720 N N . GLU A 1 89 ? -20.254 -5.983 35.249 1.00 93.94 89 GLU A N 1
ATOM 721 C CA . GLU A 1 89 ? -21.494 -5.289 34.922 1.00 93.94 89 GLU A CA 1
ATOM 722 C C . GLU A 1 89 ? -21.192 -3.924 34.293 1.00 93.94 89 GLU A C 1
ATOM 724 O O . GLU A 1 89 ? -21.770 -3.586 33.253 1.00 93.94 89 GLU A O 1
ATOM 729 N N . GLU A 1 90 ? -20.222 -3.187 34.841 1.00 95.00 90 GLU A N 1
ATOM 730 C CA . GLU A 1 90 ? -19.774 -1.898 34.297 1.00 95.00 90 GLU A CA 1
ATOM 731 C C . GLU A 1 90 ? -19.211 -2.050 32.872 1.00 95.00 90 GLU A C 1
ATOM 733 O O . GLU A 1 90 ? -19.633 -1.347 31.945 1.00 95.00 90 GLU A O 1
ATOM 738 N N . LEU A 1 91 ? -18.342 -3.042 32.642 1.00 93.50 91 LEU A N 1
ATOM 739 C CA . LEU A 1 91 ? -17.838 -3.356 31.299 1.00 93.50 91 LEU A CA 1
ATOM 740 C C . LEU A 1 91 ? -18.956 -3.779 30.332 1.00 93.50 91 LEU A C 1
ATOM 742 O O . LEU A 1 91 ? -18.893 -3.492 29.134 1.00 93.50 91 LEU A O 1
ATOM 746 N N . THR A 1 92 ? -19.999 -4.444 30.827 1.00 95.25 92 THR A N 1
ATOM 747 C CA . THR A 1 92 ? -21.148 -4.863 30.012 1.00 95.25 92 THR A CA 1
ATOM 748 C C . THR A 1 92 ? -22.005 -3.670 29.585 1.00 95.25 92 THR A C 1
ATOM 750 O O . THR A 1 92 ? -22.489 -3.641 28.449 1.00 95.25 92 THR A O 1
ATOM 753 N N . VAL A 1 93 ? -22.169 -2.665 30.450 1.00 96.94 93 VAL A N 1
ATOM 754 C CA . VAL A 1 93 ? -22.832 -1.398 30.098 1.00 96.94 93 VAL A CA 1
ATOM 755 C C . VAL A 1 93 ? -22.028 -0.658 29.028 1.00 96.94 93 VAL A C 1
ATOM 757 O O . VAL A 1 93 ? -22.597 -0.267 28.005 1.00 96.94 93 VAL A O 1
ATOM 760 N N . LEU A 1 94 ? -20.705 -0.549 29.198 1.00 94.75 94 LEU A N 1
ATOM 761 C CA . LEU A 1 94 ? -19.820 0.050 28.192 1.00 94.75 94 LEU A CA 1
ATOM 762 C C . LEU A 1 94 ? -19.906 -0.678 26.846 1.00 94.75 94 LEU A C 1
ATOM 764 O O . LEU A 1 94 ? -19.981 -0.037 25.799 1.00 94.75 94 LEU A O 1
ATOM 768 N N . LEU A 1 95 ? -19.971 -2.012 26.857 1.00 95.19 95 LEU A N 1
ATOM 769 C CA . LEU A 1 95 ? -20.090 -2.809 25.637 1.00 95.19 95 LEU A CA 1
ATOM 770 C C . LEU A 1 95 ? -21.375 -2.505 24.854 1.00 95.19 95 LEU A C 1
ATOM 772 O O . LEU A 1 95 ? -21.347 -2.500 23.624 1.00 95.19 95 LEU A O 1
ATOM 776 N N . ARG A 1 96 ? -22.492 -2.264 25.552 1.00 94.62 96 ARG A N 1
ATOM 777 C CA . ARG A 1 96 ? -23.775 -1.895 24.928 1.00 94.62 96 ARG A CA 1
ATOM 778 C C . ARG A 1 96 ? -23.751 -0.477 24.352 1.00 94.62 96 ARG A C 1
ATOM 780 O O . ARG A 1 96 ? -24.431 -0.232 23.361 1.00 94.62 96 ARG A O 1
ATOM 787 N N . GLY A 1 97 ? -22.984 0.430 24.959 1.00 93.62 97 GLY A N 1
ATOM 788 C CA . GLY A 1 97 ? -22.819 1.811 24.493 1.00 93.62 97 GLY A CA 1
ATOM 789 C C . GLY A 1 97 ? -21.792 1.993 23.367 1.00 93.62 97 GLY A C 1
ATOM 790 O O . GLY A 1 97 ? -21.871 2.973 22.630 1.00 93.62 97 GLY A O 1
ATOM 791 N N . ALA A 1 98 ? -20.843 1.067 23.209 1.00 94.44 98 ALA A N 1
ATOM 792 C CA . ALA A 1 98 ? -19.762 1.177 22.230 1.00 94.44 98 ALA A CA 1
ATOM 793 C C . ALA A 1 98 ? -20.232 0.902 20.788 1.00 94.44 98 ALA A C 1
ATOM 795 O O . ALA A 1 98 ? -20.703 -0.191 20.439 1.00 94.44 98 ALA A O 1
ATOM 796 N N . SER A 1 99 ? -20.048 1.894 19.914 1.00 90.56 99 SER A N 1
ATOM 797 C CA . SER A 1 99 ? -20.476 1.829 18.509 1.00 90.56 99 SER A CA 1
ATOM 798 C C . SER A 1 99 ? -19.383 1.306 17.569 1.00 90.56 99 SER A C 1
ATOM 800 O O . SER A 1 99 ? -19.694 0.655 16.563 1.00 90.56 99 SER A O 1
ATOM 802 N N . GLU A 1 100 ? -18.113 1.461 17.940 1.00 92.88 100 GLU A N 1
ATOM 803 C CA . GLU A 1 100 ? -16.979 1.031 17.132 1.00 92.88 100 GLU A CA 1
ATOM 804 C C . GLU A 1 100 ? -16.570 -0.419 17.418 1.00 92.88 100 GLU A C 1
ATOM 806 O O . GLU A 1 100 ? -16.695 -0.950 18.526 1.00 92.88 100 GLU A O 1
ATOM 811 N N . TYR A 1 101 ? -16.086 -1.108 16.383 1.00 93.00 101 TYR A N 1
ATOM 812 C CA . TYR A 1 101 ? -15.703 -2.513 16.508 1.00 93.00 101 TYR A CA 1
ATOM 813 C C . TYR A 1 101 ? -14.458 -2.710 17.381 1.00 93.00 101 TYR A C 1
ATOM 815 O O . TYR A 1 101 ? -14.459 -3.608 18.228 1.00 93.00 101 TYR A O 1
ATOM 823 N N . GLU A 1 102 ? -13.429 -1.876 17.199 1.00 93.50 102 GLU A N 1
ATOM 824 C CA . GLU A 1 102 ? -12.179 -1.982 17.960 1.00 93.50 102 GLU A CA 1
ATOM 825 C C . GLU A 1 102 ? -12.403 -1.693 19.454 1.00 93.50 102 GLU A C 1
ATOM 827 O O . GLU A 1 102 ? -11.901 -2.437 20.296 1.00 93.50 102 GLU A O 1
ATOM 832 N N . GLU A 1 103 ? -13.268 -0.736 19.805 1.00 93.81 103 GLU A N 1
ATOM 833 C CA . GLU A 1 103 ? -13.668 -0.491 21.199 1.00 93.81 103 GLU A CA 1
ATOM 834 C C . GLU A 1 103 ? -14.350 -1.722 21.819 1.00 93.81 103 GLU A C 1
ATOM 836 O O . GLU A 1 103 ? -13.919 -2.235 22.854 1.00 93.81 103 GLU A O 1
ATOM 841 N N . ARG A 1 104 ? -15.374 -2.282 21.155 1.00 96.38 104 ARG A N 1
ATOM 842 C CA . ARG A 1 104 ? -16.072 -3.494 21.631 1.00 96.38 104 ARG A CA 1
ATOM 843 C C . ARG A 1 104 ? -15.146 -4.698 21.764 1.00 96.38 104 ARG A C 1
ATOM 845 O O . ARG A 1 104 ? -15.415 -5.605 22.554 1.00 96.38 104 ARG A O 1
ATOM 852 N N . LYS A 1 105 ? -14.106 -4.781 20.937 1.00 96.62 105 LYS A N 1
ATOM 853 C CA . LYS A 1 105 ? -13.099 -5.845 20.998 1.00 96.62 105 LYS A CA 1
ATOM 854 C C . LYS A 1 105 ? -12.232 -5.700 22.249 1.00 96.62 105 LYS A C 1
ATOM 856 O O . LYS A 1 105 ? -12.048 -6.704 22.935 1.00 96.62 105 LYS A O 1
ATOM 861 N N . LEU A 1 106 ? -11.785 -4.485 22.578 1.00 95.06 106 LEU A N 1
ATOM 862 C CA . LEU A 1 106 ? -11.052 -4.201 23.818 1.00 95.06 106 LEU A CA 1
ATOM 863 C C . LEU A 1 106 ? -11.916 -4.472 25.056 1.00 95.06 106 LEU A C 1
ATOM 865 O O . LEU A 1 106 ? -11.489 -5.197 25.951 1.00 95.06 106 LEU A O 1
ATOM 869 N N . ILE A 1 107 ? -13.169 -4.006 25.062 1.00 96.00 107 ILE A N 1
ATOM 870 C CA . ILE A 1 107 ? -14.104 -4.238 26.175 1.00 96.00 107 ILE A CA 1
ATOM 871 C C . ILE A 1 107 ? -14.353 -5.742 26.378 1.00 96.00 107 ILE A C 1
ATOM 873 O O . ILE A 1 107 ? -14.284 -6.248 27.497 1.00 96.00 107 ILE A O 1
ATOM 877 N N . ARG A 1 108 ? -14.575 -6.505 25.296 1.00 97.00 108 ARG A N 1
ATOM 878 C CA . ARG A 1 108 ? -14.733 -7.969 25.379 1.00 97.00 108 ARG A CA 1
ATOM 879 C C . ARG A 1 108 ? -13.483 -8.677 25.891 1.00 97.00 108 ARG A C 1
ATOM 881 O O . ARG A 1 108 ? -13.615 -9.698 26.559 1.00 97.00 108 ARG A O 1
ATOM 888 N N . ALA A 1 109 ? -12.292 -8.184 25.561 1.00 97.19 109 ALA A N 1
ATOM 889 C CA . ALA A 1 109 ? -11.050 -8.736 26.089 1.00 97.19 109 ALA A CA 1
ATOM 890 C C . ALA A 1 109 ? -10.941 -8.505 27.604 1.00 97.19 109 ALA A C 1
ATOM 892 O O . ALA A 1 109 ? -10.682 -9.465 28.325 1.00 97.19 109 ALA A O 1
ATOM 893 N N . ALA A 1 110 ? -11.238 -7.292 28.082 1.00 96.25 110 ALA A N 1
ATOM 894 C CA . ALA A 1 110 ? -11.241 -6.966 29.509 1.00 96.25 110 ALA A CA 1
ATOM 895 C C . ALA A 1 110 ? -12.241 -7.831 30.305 1.00 96.25 110 ALA A C 1
ATOM 897 O O . ALA A 1 110 ? -11.883 -8.415 31.323 1.00 96.25 110 ALA A O 1
ATOM 898 N N . ILE A 1 111 ? -13.463 -8.031 29.790 1.00 95.06 111 ILE A N 1
ATOM 899 C CA . ILE A 1 111 ? -14.465 -8.909 30.430 1.00 95.06 111 ILE A CA 1
ATOM 900 C C . ILE A 1 111 ? -13.952 -10.350 30.559 1.00 95.06 111 ILE A C 1
ATOM 902 O O . ILE A 1 111 ? -14.163 -10.997 31.584 1.00 95.06 111 ILE A O 1
ATOM 906 N N . ARG A 1 112 ? -13.291 -10.878 29.519 1.00 95.50 112 ARG A N 1
ATOM 907 C CA . ARG A 1 112 ? -12.700 -12.226 29.573 1.00 95.50 112 ARG A CA 1
ATOM 908 C C . ARG A 1 112 ? -11.606 -12.302 30.634 1.00 95.50 112 ARG A C 1
ATOM 910 O O . ARG A 1 112 ? -11.598 -13.257 31.395 1.00 95.50 112 ARG A O 1
ATOM 917 N N . GLN A 1 113 ? -10.743 -11.287 30.715 1.00 93.19 113 GLN A N 1
ATOM 918 C CA . GLN A 1 113 ? -9.673 -11.234 31.713 1.00 93.19 113 GLN A CA 1
ATOM 919 C C . GLN A 1 113 ? -10.216 -11.281 33.145 1.00 93.19 113 GLN A C 1
ATOM 921 O O . GLN A 1 113 ? -9.725 -12.086 33.930 1.00 93.19 113 GLN A O 1
ATOM 926 N N . LEU A 1 114 ? -11.256 -10.501 33.463 1.00 92.25 114 LEU A N 1
ATOM 927 C CA . LEU A 1 114 ? -11.861 -10.517 34.800 1.00 92.25 114 LEU A CA 1
ATOM 928 C C . LEU A 1 114 ? -12.485 -11.876 35.137 1.00 92.25 114 LEU A C 1
ATOM 930 O O . LEU A 1 114 ? -12.230 -12.417 36.207 1.00 92.25 114 LEU A O 1
ATOM 934 N N . ARG A 1 115 ? -13.221 -12.488 34.202 1.00 91.62 115 ARG A N 1
ATOM 935 C CA . ARG A 1 115 ? -13.799 -13.830 34.409 1.00 91.62 115 ARG A CA 1
ATOM 936 C C . ARG A 1 115 ? -12.726 -14.904 34.597 1.00 91.62 115 ARG A C 1
ATOM 938 O O . ARG A 1 115 ? -12.870 -15.788 35.439 1.00 91.62 115 ARG A O 1
ATOM 945 N N . ASP A 1 116 ? -11.639 -14.827 33.831 1.00 90.50 116 ASP A N 1
ATOM 946 C CA . ASP A 1 116 ? -10.499 -15.740 33.961 1.00 90.50 116 ASP A CA 1
ATOM 947 C C . ASP A 1 116 ? -9.767 -15.560 35.304 1.00 90.50 116 ASP A C 1
ATOM 949 O O . ASP A 1 116 ? -9.170 -16.511 35.820 1.00 90.50 116 ASP A O 1
ATOM 953 N N . GLU A 1 117 ? -9.776 -14.350 35.866 1.00 86.19 117 GLU A N 1
ATOM 954 C CA . GLU A 1 117 ? -9.205 -14.032 37.176 1.00 86.19 117 GLU A CA 1
ATOM 955 C C . GLU A 1 117 ? -10.108 -14.500 38.326 1.00 86.19 117 GLU A C 1
ATOM 957 O O . GLU A 1 117 ? -9.619 -15.159 39.245 1.00 86.19 117 GLU A O 1
ATOM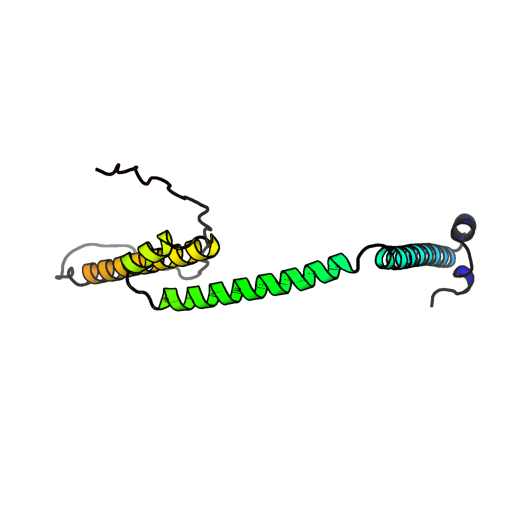 962 N N . GLU A 1 118 ? -11.424 -14.298 38.230 1.00 83.94 118 GLU A N 1
ATOM 963 C CA . GLU A 1 118 ? -12.414 -14.842 39.171 1.00 83.94 118 GLU A CA 1
ATOM 964 C C . GLU A 1 118 ? -12.341 -16.371 39.259 1.00 83.94 118 GLU A C 1
ATOM 966 O O .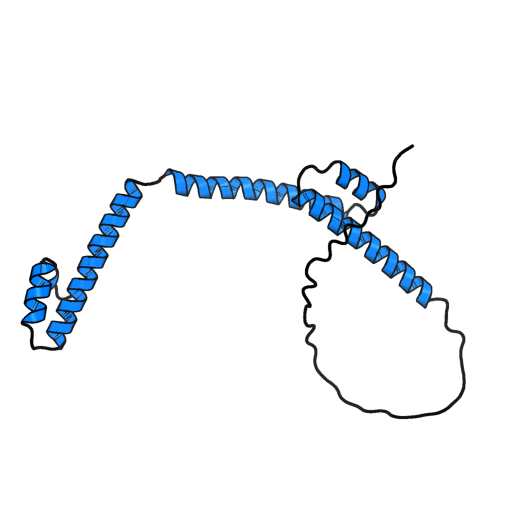 GLU A 1 118 ? -12.320 -16.942 40.353 1.00 83.94 118 GLU A O 1
ATOM 971 N N . LEU A 1 119 ? -12.233 -17.051 38.112 1.00 75.31 119 LEU A N 1
ATOM 972 C CA . LEU A 1 119 ? -12.069 -18.504 38.058 1.00 75.31 119 LEU A CA 1
ATOM 973 C C . LEU A 1 119 ? -10.729 -18.958 38.649 1.00 75.31 119 LEU A C 1
ATOM 975 O O . LEU A 1 119 ? -10.687 -19.970 39.353 1.00 75.31 119 LEU A O 1
ATOM 979 N N . ARG A 1 120 ? -9.635 -18.220 38.411 1.00 75.31 120 ARG A N 1
ATOM 980 C CA . ARG A 1 120 ? -8.330 -18.505 39.033 1.00 75.31 120 ARG A CA 1
ATOM 981 C C . ARG A 1 120 ? -8.391 -18.363 40.550 1.00 75.31 120 ARG A C 1
ATOM 983 O O . ARG A 1 120 ? -7.976 -19.285 41.249 1.00 75.31 120 ARG A O 1
ATOM 990 N N . GLY A 1 121 ? -8.971 -17.272 41.049 1.00 60.62 121 GLY A N 1
ATOM 991 C CA . GLY A 1 121 ? -9.152 -17.028 42.480 1.00 60.62 121 GLY A CA 1
ATOM 992 C C . GLY A 1 121 ? -10.072 -18.057 43.145 1.00 60.62 121 GLY A C 1
ATOM 993 O O . GLY A 1 121 ? -9.783 -18.530 44.246 1.00 60.62 121 GLY A O 1
ATOM 994 N N . ALA A 1 122 ? -11.141 -18.484 42.464 1.00 58.50 122 ALA A N 1
ATOM 995 C CA . ALA A 1 122 ? -12.019 -19.556 42.932 1.00 58.50 122 ALA A CA 1
ATOM 996 C C . ALA A 1 122 ? -11.309 -20.923 42.945 1.00 58.50 122 ALA A C 1
ATOM 998 O O . ALA A 1 122 ? -11.423 -21.674 43.917 1.00 58.50 122 ALA A O 1
ATOM 999 N N . SER A 1 123 ? -10.521 -21.234 41.911 1.00 55.09 123 SER A N 1
ATOM 1000 C CA . SER A 1 123 ? -9.759 -22.484 41.822 1.00 55.09 123 SER A CA 1
ATOM 1001 C C . SER A 1 123 ? -8.609 -22.556 42.836 1.00 55.09 123 SER A C 1
ATOM 1003 O O . SER A 1 123 ? -8.260 -23.652 43.285 1.00 55.09 123 SER A O 1
ATOM 1005 N N . GLU A 1 124 ? -8.028 -21.420 43.226 1.00 52.19 124 GLU A N 1
ATOM 1006 C CA . GLU A 1 124 ? -7.007 -21.338 44.275 1.00 52.19 124 GLU A CA 1
ATOM 1007 C C . GLU A 1 124 ? -7.626 -21.493 45.677 1.00 52.19 124 GLU A C 1
ATOM 1009 O O . GLU A 1 124 ? -7.089 -22.224 46.513 1.00 52.19 124 GLU A O 1
ATOM 1014 N N . LYS A 1 125 ? -8.834 -20.951 45.901 1.00 48.34 125 LYS A N 1
ATOM 1015 C CA . LYS A 1 125 ? -9.621 -21.176 47.130 1.00 48.34 125 LYS A CA 1
ATOM 1016 C C . LYS A 1 125 ? -10.025 -22.643 47.322 1.00 48.34 125 LYS A C 1
ATOM 1018 O O . LYS A 1 125 ? -9.971 -23.148 48.441 1.00 48.34 125 LYS A O 1
ATOM 1023 N N . VAL A 1 126 ? -10.364 -23.356 46.243 1.00 52.84 126 VAL A N 1
ATOM 1024 C CA . VAL A 1 126 ? -10.700 -24.795 46.284 1.00 52.84 126 VAL A CA 1
ATOM 1025 C C . VAL A 1 126 ? -9.476 -25.670 46.603 1.00 52.84 126 VAL A C 1
ATOM 1027 O O . VAL A 1 126 ? -9.613 -26.699 47.263 1.00 52.84 126 VAL A O 1
ATOM 1030 N N . ARG A 1 127 ? -8.256 -25.250 46.237 1.00 47.62 127 ARG A N 1
ATOM 1031 C CA . ARG A 1 127 ? -7.014 -25.956 46.617 1.00 47.62 127 ARG A CA 1
ATOM 1032 C C . ARG A 1 127 ? -6.609 -25.778 48.088 1.00 47.62 127 ARG A C 1
ATOM 1034 O O . ARG A 1 127 ? -5.805 -26.570 48.575 1.00 47.62 127 ARG A O 1
ATOM 1041 N N . GLY A 1 128 ? -7.158 -24.790 48.800 1.00 41.53 128 GLY A N 1
ATOM 1042 C CA . GLY A 1 128 ? -6.807 -24.482 50.194 1.00 41.53 128 GLY A CA 1
ATOM 1043 C C . GLY A 1 128 ? -7.539 -25.292 51.275 1.00 41.53 128 GLY A C 1
ATOM 1044 O O . GLY A 1 128 ? -7.136 -25.244 52.432 1.00 41.53 128 GLY A O 1
ATOM 1045 N N . MET A 1 129 ? -8.591 -26.048 50.936 1.00 39.66 129 MET A N 1
ATOM 1046 C CA . MET A 1 129 ? -9.469 -26.712 51.924 1.00 39.66 129 MET A CA 1
ATOM 1047 C C . MET A 1 129 ? -9.486 -28.248 51.855 1.00 39.66 129 MET A C 1
ATOM 1049 O O . MET A 1 129 ? -10.326 -28.885 52.486 1.00 39.66 129 MET A O 1
ATOM 1053 N N . GLY A 1 130 ? -8.535 -28.870 51.151 1.00 41.31 130 GLY A N 1
ATOM 1054 C CA . GLY A 1 130 ? -8.515 -30.322 50.949 1.00 41.31 130 GLY A CA 1
ATOM 1055 C C . GLY A 1 130 ? -7.141 -30.975 51.083 1.00 41.31 130 GLY A C 1
ATOM 1056 O O . GLY A 1 130 ? -6.674 -31.594 50.133 1.00 41.31 130 GLY A O 1
ATOM 1057 N N . ARG A 1 131 ? -6.491 -30.895 52.251 1.00 38.06 131 ARG A N 1
ATOM 1058 C CA . ARG A 1 131 ? -5.516 -31.931 52.641 1.00 38.06 131 ARG A CA 1
ATOM 1059 C C . ARG A 1 131 ? -5.549 -32.207 54.145 1.00 38.06 131 ARG A C 1
ATOM 1061 O O . ARG A 1 131 ? -4.999 -31.456 54.942 1.00 38.06 131 ARG A O 1
ATOM 1068 N N . ARG A 1 132 ? -6.174 -33.329 54.505 1.00 30.47 132 ARG A N 1
ATOM 1069 C CA . ARG A 1 132 ? -5.971 -34.065 55.762 1.00 30.47 132 ARG A CA 1
ATOM 1070 C C . ARG A 1 132 ? -5.186 -35.354 55.419 1.00 30.47 132 ARG A C 1
ATOM 1072 O O . ARG A 1 132 ? -5.448 -35.899 54.348 1.00 30.47 132 ARG A O 1
ATOM 1079 N N . PRO A 1 133 ? -4.211 -35.799 56.240 1.00 41.59 133 PRO A N 1
ATOM 1080 C CA . PRO A 1 133 ? -3.149 -36.716 55.803 1.00 41.59 133 PRO A CA 1
ATOM 1081 C C . PRO A 1 133 ? -3.464 -38.219 55.993 1.00 41.59 133 PRO A C 1
ATOM 1083 O O . PRO A 1 133 ? -3.992 -38.565 57.045 1.00 41.59 133 PRO A O 1
ATOM 1086 N N . GLU A 1 134 ? -3.071 -39.022 54.976 1.00 34.16 134 GLU A N 1
ATOM 1087 C CA . GLU A 1 134 ? -2.341 -40.334 54.964 1.00 34.16 134 GLU A CA 1
ATOM 1088 C C . GLU A 1 134 ? -2.873 -41.557 55.780 1.00 34.16 134 GLU A C 1
ATOM 1090 O O . GLU A 1 134 ? -3.659 -41.337 56.701 1.00 34.16 134 GLU A O 1
ATOM 1095 N N . PRO A 1 135 ? -2.440 -42.840 55.557 1.00 43.56 135 PRO A N 1
ATOM 1096 C CA . PRO A 1 135 ? -1.435 -43.399 54.615 1.00 43.56 135 PRO A CA 1
ATOM 1097 C C . PRO A 1 135 ? -1.806 -44.758 53.912 1.00 43.56 135 PRO A C 1
ATOM 1099 O O . PRO A 1 135 ? -2.881 -45.308 54.132 1.00 43.56 135 PRO A O 1
ATOM 1102 N N . GLU A 1 136 ? -0.830 -45.314 53.158 1.00 28.67 136 GLU A N 1
ATOM 1103 C CA . GLU A 1 136 ? -0.585 -46.744 52.790 1.00 28.67 136 GLU A CA 1
ATOM 1104 C C . GLU A 1 136 ? -1.343 -47.348 51.575 1.00 28.67 136 GLU A C 1
ATOM 1106 O O . GLU A 1 136 ? -2.558 -47.272 51.496 1.00 28.67 136 GLU A O 1
ATOM 1111 N N . THR A 1 137 ? -0.746 -48.032 50.581 1.00 28.72 137 THR A N 1
ATOM 1112 C CA . THR A 1 137 ? 0.611 -48.570 50.314 1.00 28.72 137 THR A CA 1
ATOM 1113 C C . THR A 1 137 ? 0.781 -48.891 48.807 1.00 28.72 137 THR A C 1
ATOM 1115 O O . THR A 1 137 ? -0.207 -49.049 48.095 1.00 28.72 137 THR A O 1
ATOM 1118 N N . ALA A 1 138 ? 2.046 -49.083 48.394 1.00 39.75 138 ALA A N 1
ATOM 1119 C CA . ALA A 1 138 ? 2.549 -49.780 47.193 1.00 39.75 138 ALA A CA 1
ATOM 1120 C C . ALA A 1 138 ? 2.560 -48.982 45.866 1.00 39.75 138 ALA A C 1
ATOM 1122 O O . ALA A 1 138 ? 1.528 -48.734 45.258 1.00 39.75 138 ALA A O 1
ATOM 1123 N N . GLU A 1 139 ? 3.712 -48.408 45.479 1.00 32.34 139 GLU A N 1
ATOM 1124 C CA . GLU A 1 139 ? 4.746 -49.040 44.617 1.00 32.34 139 GLU A CA 1
ATOM 1125 C C . GLU A 1 139 ? 4.283 -49.100 43.140 1.00 32.34 139 GLU A C 1
ATOM 1127 O O . GLU A 1 139 ? 3.187 -49.543 42.848 1.00 32.34 139 GLU A O 1
ATOM 1132 N N . LEU A 1 140 ? 5.012 -48.703 42.096 1.00 34.62 140 LEU A N 1
ATOM 1133 C CA . LEU A 1 140 ? 6.435 -48.483 41.883 1.00 34.62 140 LEU A CA 1
ATOM 1134 C C . LEU A 1 140 ? 6.577 -47.985 40.417 1.00 34.62 140 LEU A C 1
ATOM 1136 O O . LEU A 1 140 ? 5.825 -48.423 39.551 1.00 34.62 140 LEU A O 1
ATOM 1140 N N . HIS A 1 141 ? 7.558 -47.114 40.153 1.00 32.16 141 HIS A N 1
ATOM 1141 C CA . HIS A 1 141 ? 8.372 -46.995 38.920 1.00 32.16 141 HIS A CA 1
ATOM 1142 C C . HIS A 1 141 ? 8.641 -45.556 38.473 1.00 32.16 141 HIS A C 1
ATOM 1144 O O . HIS A 1 141 ? 7.930 -44.920 37.701 1.00 32.16 141 HIS A O 1
ATOM 1150 N N . SER A 1 142 ? 9.778 -45.106 38.997 1.00 37.19 142 SER A N 1
ATOM 1151 C CA . SER A 1 142 ? 10.607 -43.998 38.558 1.00 37.19 142 SER A CA 1
ATOM 1152 C C . SER A 1 142 ? 11.164 -44.256 37.154 1.00 37.19 142 SER A C 1
ATOM 1154 O O . SER A 1 142 ? 11.742 -45.314 36.904 1.00 37.19 142 SER A O 1
ATOM 1156 N N . ALA A 1 143 ? 11.058 -43.269 36.266 1.00 36.69 143 ALA A N 1
ATOM 1157 C CA . ALA A 1 143 ? 11.907 -43.161 35.086 1.00 36.69 143 ALA A CA 1
ATOM 1158 C C . ALA A 1 143 ? 12.290 -41.688 34.880 1.00 36.69 143 ALA A C 1
ATOM 1160 O O . ALA A 1 143 ? 11.463 -40.834 34.565 1.00 36.69 143 ALA A O 1
ATOM 1161 N N . LEU A 1 144 ? 13.567 -41.413 35.133 1.00 37.19 144 LEU A N 1
ATOM 1162 C CA . LEU A 1 144 ? 14.267 -40.152 34.909 1.00 37.19 144 LEU A CA 1
ATOM 1163 C C . LEU A 1 144 ? 14.289 -39.784 33.416 1.00 37.19 144 LEU A C 1
ATOM 1165 O O . LEU A 1 144 ? 14.470 -40.656 32.570 1.00 37.19 144 LEU A O 1
ATOM 1169 N N . GLY A 1 145 ? 14.224 -38.489 33.100 1.00 31.61 145 GLY A N 1
ATOM 1170 C CA . GLY A 1 145 ? 14.514 -38.002 31.749 1.00 31.61 145 GLY A CA 1
ATOM 1171 C C . GLY A 1 145 ? 14.141 -36.542 31.522 1.00 31.61 145 GLY A C 1
ATOM 1172 O O . GLY A 1 145 ? 13.022 -36.219 31.158 1.00 31.61 145 GLY A O 1
ATOM 1173 N N . THR A 1 146 ? 15.098 -35.660 31.768 1.00 39.84 146 THR A N 1
ATOM 1174 C CA . THR A 1 146 ? 15.062 -34.199 31.632 1.00 39.84 146 THR A CA 1
ATOM 1175 C C . THR A 1 146 ? 14.954 -33.669 30.191 1.00 39.84 146 THR A C 1
ATOM 1177 O O . THR A 1 146 ? 15.417 -34.309 29.255 1.00 39.84 146 THR A O 1
ATOM 1180 N N . VAL A 1 147 ? 14.557 -32.386 30.112 1.00 32.72 147 VAL A N 1
ATOM 1181 C CA . VAL A 1 147 ? 14.843 -31.362 29.075 1.00 32.72 147 VAL A CA 1
ATOM 1182 C C . VAL A 1 147 ? 13.736 -31.081 28.047 1.00 32.72 147 VAL A C 1
ATOM 1184 O O . VAL A 1 147 ? 13.370 -31.923 27.242 1.00 32.72 147 VAL A O 1
ATOM 1187 N N . GLY A 1 148 ? 13.334 -29.802 27.992 1.00 33.09 148 GLY A N 1
ATOM 1188 C CA . GLY A 1 148 ? 13.103 -29.127 26.708 1.00 33.09 148 GLY A CA 1
ATOM 1189 C C . GLY A 1 148 ? 11.698 -28.588 26.451 1.00 33.09 148 GLY A C 1
ATOM 1190 O O . GLY A 1 148 ? 10.870 -29.252 25.845 1.00 33.09 148 GLY A O 1
ATOM 1191 N N . LYS A 1 149 ? 11.462 -27.325 26.828 1.00 41.38 149 LYS A N 1
ATOM 1192 C CA . LYS A 1 149 ? 10.410 -26.460 26.259 1.00 41.38 149 LYS A CA 1
ATOM 1193 C C . LYS A 1 149 ? 10.452 -26.499 24.726 1.00 41.38 149 LYS A C 1
ATOM 1195 O O . LYS A 1 149 ? 11.515 -26.225 24.192 1.00 41.38 149 LYS A O 1
ATOM 1200 N N . VAL A 1 150 ? 9.291 -26.574 24.073 1.00 36.56 150 VAL A N 1
ATOM 1201 C CA . VAL A 1 150 ? 8.753 -25.460 23.267 1.00 36.56 150 VAL A CA 1
ATOM 1202 C C . VAL A 1 150 ? 7.232 -25.514 23.387 1.00 36.56 150 VAL A C 1
ATOM 1204 O O . VAL A 1 150 ? 6.603 -26.517 23.069 1.00 36.56 150 VAL A O 1
ATOM 1207 N N . ARG A 1 151 ? 6.639 -24.436 23.904 1.00 39.28 151 ARG A N 1
ATOM 1208 C CA . ARG A 1 151 ? 5.193 -24.229 23.857 1.00 39.28 151 ARG A CA 1
ATOM 1209 C C . ARG A 1 151 ? 4.834 -23.991 22.399 1.00 39.28 151 ARG A C 1
ATOM 1211 O O . ARG A 1 151 ? 5.100 -22.914 21.876 1.00 39.28 151 ARG A O 1
ATOM 1218 N N . GLU A 1 152 ? 4.271 -24.999 21.754 1.00 34.78 152 GLU A N 1
ATOM 1219 C CA . GLU A 1 152 ? 3.585 -24.808 20.490 1.00 34.78 152 GLU A CA 1
ATOM 1220 C C . GLU A 1 152 ? 2.365 -23.927 20.780 1.00 34.78 152 GLU A C 1
ATOM 1222 O O . GLU A 1 152 ? 1.431 -24.324 21.482 1.00 34.78 152 GLU A O 1
ATOM 1227 N N . ILE A 1 153 ? 2.431 -22.675 20.329 1.00 40.53 153 ILE A N 1
ATOM 1228 C CA . ILE A 1 153 ? 1.291 -21.766 20.329 1.00 40.53 153 ILE A CA 1
ATOM 1229 C C . ILE A 1 153 ? 0.321 -22.351 19.308 1.00 40.53 153 ILE A C 1
ATOM 1231 O O . ILE A 1 153 ? 0.397 -22.054 18.119 1.00 40.53 153 ILE A O 1
ATOM 1235 N N . LYS A 1 154 ? -0.584 -23.218 19.768 1.00 39.31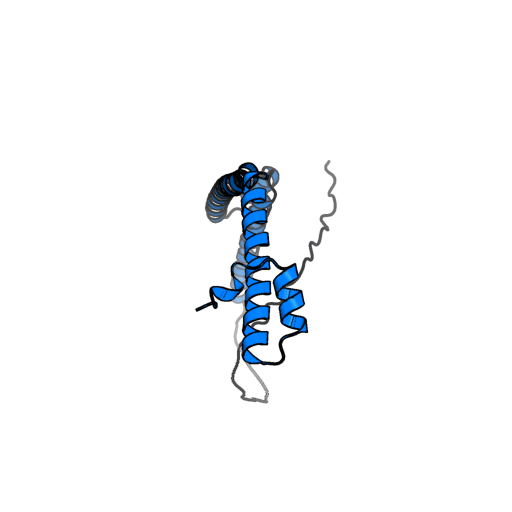 154 LYS A N 1
ATOM 1236 C CA . LYS A 1 154 ? -1.801 -23.507 19.021 1.00 39.31 154 LYS A CA 1
ATOM 1237 C C . LYS A 1 154 ? -2.603 -22.220 19.013 1.00 39.31 154 LYS A C 1
ATOM 1239 O O . LYS A 1 154 ? -3.265 -21.868 19.987 1.00 39.31 154 LYS A O 1
ATOM 1244 N N . VAL A 1 155 ? -2.467 -21.502 17.904 1.00 42.72 155 VAL A N 1
ATOM 1245 C CA . VAL A 1 155 ? -3.433 -20.519 17.438 1.00 42.72 155 VAL A CA 1
ATOM 1246 C C . VAL A 1 155 ? -4.748 -21.284 17.319 1.00 42.72 155 VAL A C 1
ATOM 1248 O O . VAL A 1 155 ? -5.006 -21.946 16.321 1.00 42.72 155 VAL A O 1
ATOM 1251 N N . LEU A 1 156 ? -5.526 -21.308 18.402 1.00 41.03 156 LEU A N 1
ATOM 1252 C CA . LEU A 1 156 ? -6.894 -21.794 18.362 1.00 41.03 156 LEU A CA 1
ATOM 1253 C C . LEU A 1 156 ? -7.689 -20.727 17.624 1.00 41.03 156 LEU A C 1
ATOM 1255 O O . LEU A 1 156 ? -8.111 -19.715 18.185 1.00 41.03 156 LEU A O 1
ATOM 1259 N N . GLU A 1 157 ? -7.787 -20.952 16.319 1.00 43.28 157 GLU A N 1
ATOM 1260 C CA . GLU A 1 157 ? -8.750 -20.324 15.442 1.00 43.28 157 GLU A CA 1
ATOM 1261 C C . GLU A 1 157 ? -10.142 -20.378 16.078 1.00 43.28 157 GLU A C 1
ATOM 1263 O O . GLU A 1 157 ? -10.613 -21.419 16.532 1.00 43.28 157 GLU A O 1
ATOM 1268 N N . TYR A 1 158 ? -10.771 -19.203 16.120 1.00 46.88 158 TYR A N 1
ATOM 1269 C CA . TYR A 1 158 ? -12.198 -18.991 15.912 1.00 46.88 158 TYR A CA 1
ATOM 1270 C C . TYR A 1 158 ? -13.115 -20.184 16.214 1.00 46.88 158 TYR A C 1
ATOM 1272 O O . TYR A 1 158 ? -13.592 -20.880 15.327 1.00 46.88 158 TYR A O 1
ATOM 1280 N N . SER A 1 159 ? -13.493 -20.318 17.479 1.00 39.00 159 SER A N 1
ATOM 1281 C CA . SER A 1 159 ? -14.831 -20.798 17.820 1.00 39.00 159 SER A CA 1
ATOM 1282 C C . SER A 1 159 ? -15.551 -19.658 18.517 1.00 39.00 159 SER A C 1
ATOM 1284 O O . SER A 1 159 ? -15.602 -19.560 19.740 1.00 39.00 159 SER A O 1
ATOM 1286 N N . TRP A 1 160 ? -16.067 -18.729 17.710 1.00 43.50 160 TRP A N 1
ATOM 1287 C CA . TRP A 1 160 ? -17.191 -17.915 18.149 1.00 43.50 160 TRP A CA 1
ATOM 1288 C C . TRP A 1 160 ? -18.371 -18.877 18.291 1.00 43.50 160 TRP A C 1
ATOM 1290 O O . TRP A 1 160 ? -19.130 -19.068 17.346 1.00 43.50 160 TRP A O 1
ATOM 1300 N N . SER A 1 161 ? -18.504 -19.511 19.457 1.00 36.84 161 SER A N 1
ATOM 1301 C CA . SER A 1 161 ? -19.771 -20.107 19.872 1.00 36.84 161 SER A CA 1
ATOM 1302 C C . SER A 1 161 ? -20.754 -18.963 20.085 1.00 36.84 161 SER A C 1
ATOM 1304 O O . SER A 1 161 ? -20.896 -18.414 21.176 1.00 36.84 161 SER A O 1
ATOM 1306 N N . ILE A 1 162 ? -21.371 -18.545 18.983 1.00 45.16 162 ILE A N 1
ATOM 1307 C CA . ILE A 1 162 ? -22.630 -17.820 18.981 1.00 45.16 162 ILE A CA 1
ATOM 1308 C C . ILE A 1 162 ? -23.684 -18.872 19.311 1.00 45.16 162 ILE A C 1
ATOM 1310 O O . ILE A 1 162 ? -24.280 -19.444 18.416 1.00 45.16 162 ILE A O 1
ATOM 1314 N N . ASP A 1 163 ? -23.867 -19.137 20.596 1.00 41.78 163 ASP A N 1
ATOM 1315 C CA . ASP A 1 163 ? -25.075 -19.770 21.119 1.00 41.78 163 ASP A CA 1
ATOM 1316 C C . ASP A 1 163 ? -25.466 -19.013 22.391 1.00 41.78 163 ASP A C 1
ATOM 1318 O O . ASP A 1 163 ? -25.352 -19.495 23.515 1.00 41.78 163 ASP A O 1
ATOM 1322 N N . CYS A 1 164 ? -25.894 -17.762 22.206 1.00 39.16 164 CYS A N 1
ATOM 1323 C CA . CYS A 1 164 ? -26.795 -17.131 23.162 1.00 39.16 164 CYS A CA 1
ATOM 1324 C C . CYS A 1 164 ? -28.212 -17.516 22.730 1.00 39.16 164 CYS A C 1
ATOM 1326 O O . CYS A 1 164 ? -28.668 -17.000 21.704 1.00 39.16 164 CYS A O 1
ATOM 1328 N N . PRO A 1 165 ? -28.930 -18.389 23.459 1.00 45.22 165 PRO A N 1
ATOM 1329 C CA . PRO A 1 165 ? -30.349 -18.529 23.221 1.00 45.22 165 PRO A CA 1
ATOM 1330 C C . PRO A 1 165 ? -30.995 -17.180 23.535 1.00 45.22 165 PRO A C 1
ATOM 1332 O O . PRO A 1 165 ? -30.792 -16.594 24.600 1.00 45.22 165 PRO A O 1
ATOM 1335 N N . LEU A 1 166 ? -31.737 -16.686 22.550 1.00 48.38 166 LEU A N 1
ATOM 1336 C CA . LEU A 1 166 ? -32.736 -15.641 22.683 1.00 48.38 166 LEU A CA 1
ATOM 1337 C C . LEU A 1 166 ? -33.601 -15.961 23.918 1.00 48.38 166 LEU A C 1
ATOM 1339 O O . LEU A 1 166 ? -34.490 -16.807 23.851 1.00 48.38 166 LEU A O 1
ATOM 1343 N N . VAL A 1 167 ? -33.341 -15.314 25.054 1.00 41.19 167 VAL A N 1
ATOM 1344 C CA . VAL A 1 167 ? -34.340 -15.216 26.120 1.00 41.19 167 VAL A CA 1
ATOM 1345 C C . VAL A 1 167 ? -35.161 -13.987 25.783 1.00 41.19 167 VAL A C 1
ATOM 1347 O O . VAL A 1 167 ? -34.716 -12.848 25.931 1.00 41.19 167 VAL A O 1
ATOM 1350 N N . ALA A 1 168 ? -36.322 -14.273 25.201 1.00 42.97 168 ALA A N 1
ATOM 1351 C CA . ALA A 1 168 ? -37.382 -13.324 24.952 1.00 42.97 168 ALA A CA 1
ATOM 1352 C C . ALA A 1 168 ? -37.746 -12.604 26.256 1.00 42.97 168 ALA A C 1
ATOM 1354 O O . ALA A 1 168 ? -37.875 -13.218 27.313 1.00 42.97 168 ALA A O 1
ATOM 1355 N N . ILE A 1 169 ? -37.857 -11.289 26.135 1.00 43.84 169 ILE A N 1
ATOM 1356 C CA . ILE A 1 169 ? -38.364 -10.375 27.147 1.00 43.84 169 ILE A CA 1
ATOM 1357 C C . ILE A 1 169 ? -39.884 -10.546 27.209 1.00 43.84 169 ILE A C 1
ATOM 1359 O O . ILE A 1 169 ? -40.544 -10.367 26.186 1.00 43.84 169 ILE A O 1
ATOM 1363 N N . GLU A 1 170 ? -40.402 -10.823 28.403 1.00 39.12 170 GLU A N 1
ATOM 1364 C CA . GLU A 1 170 ? -41.587 -10.163 28.967 1.00 39.12 170 GLU A CA 1
ATOM 1365 C C . GLU A 1 170 ? -41.321 -9.857 30.444 1.00 39.12 170 GLU A C 1
ATOM 1367 O O . GLU A 1 170 ? -40.743 -10.733 31.131 1.00 39.12 170 GLU A O 1
#

pLDDT: mean 72.72, std 23.78, range [28.67, 97.19]

Sequence (170 aa):
MSDERYSALDESSLRNLLDGTVDMDERRLIRSAIRELRREIEDMEAALSSKRFRPARQHLHLREDKENQLSSVSLDQLSGKLQNIQDIEELTVLLRGASEYEERKLIRAAIRQLRDEELRGASEKVRGMGRRPEPETAELHSALGTVGKVREIKVLEYSWSIDCPLVAIE

Foldseek 3Di:
DQPVVQLPDDLVVLVVVLVVDPDPVVNVSSVVSNVVVVVVVVVVVVVVVVVVDDPPVVVVVVVVVVVVVVVVVVLVVLLVVLVVDLDLVVLVVVLVVDPDPSSNVSSVVSNVVNVVVVVVVVVVVVVPPDDDDDDDDDDDDDDDDDDDDDPPPPPPPDDPPPPDPPPDDD

Radius of gyration: 35.67 Å; chains: 1; bounding box: 76×65×92 Å